Protein AF-E7QX23-F1 (afdb_monomer_lite)

Organism: NCBI:txid797209

Radius of gyration: 11.82 Å; chains: 1; bounding box: 26×20×32 Å

pLDDT: mean 96.98, std 2.88, range [76.25, 98.69]

Foldseek 3Di:
DVLLLVLLVVLVVDQFDPVLVVLSVVLNVLCVVCVVPDLVSVLVSLVSSLVSLVSPPDRPDPSNVVSSVVSNVVSVVVNVVSD

Structure (mmCIF, N/CA/C/O backbone):
data_AF-E7QX23-F1
#
_entry.id   AF-E7QX23-F1
#
loop_
_atom_site.group_PDB
_atom_site.id
_atom_site.type_symbol
_atom_site.label_atom_id
_atom_site.label_alt_id
_atom_site.label_comp_id
_atom_site.label_asym_id
_atom_site.label_entity_id
_atom_site.label_seq_id
_atom_site.pdbx_PDB_ins_code
_atom_site.Cartn_x
_atom_site.Cartn_y
_atom_site.Cartn_z
_atom_site.occupancy
_atom_site.B_iso_or_equiv
_atom_site.auth_seq_id
_atom_site.auth_comp_id
_atom_site.auth_asym_id
_atom_site.auth_atom_id
_atom_site.pdbx_PDB_model_num
ATOM 1 N N . MET A 1 1 ? -8.524 0.527 0.879 1.00 93.94 1 MET A N 1
ATOM 2 C CA . MET A 1 1 ? -7.936 -0.808 1.177 1.00 93.94 1 MET A CA 1
ATOM 3 C C . MET A 1 1 ? -7.972 -1.783 0.004 1.00 93.94 1 MET A C 1
ATOM 5 O O . MET A 1 1 ? -6.906 -2.241 -0.373 1.00 93.94 1 MET A O 1
ATOM 9 N N . ALA A 1 2 ? -9.140 -2.139 -0.552 1.00 96.25 2 ALA A N 1
ATOM 10 C CA . ALA A 1 2 ? -9.195 -3.062 -1.699 1.00 96.25 2 ALA A CA 1
ATOM 11 C C . ALA A 1 2 ? -8.482 -2.478 -2.930 1.00 96.25 2 ALA A C 1
ATOM 13 O O . ALA A 1 2 ? -7.538 -3.080 -3.411 1.00 96.25 2 ALA A O 1
ATOM 14 N N . GLU A 1 3 ? -8.828 -1.247 -3.316 1.00 97.81 3 GLU A N 1
ATOM 15 C CA . GLU A 1 3 ? -8.186 -0.545 -4.438 1.00 97.81 3 GLU A CA 1
ATOM 16 C C . GLU A 1 3 ? -6.662 -0.416 -4.256 1.00 97.81 3 GLU A C 1
ATOM 18 O O . GLU A 1 3 ? -5.901 -0.716 -5.167 1.00 97.81 3 GLU A O 1
ATOM 23 N N . LEU A 1 4 ? -6.200 -0.075 -3.045 1.00 98.06 4 LEU A N 1
ATOM 24 C CA . LEU A 1 4 ? -4.767 -0.033 -2.723 1.00 98.06 4 LEU A CA 1
ATOM 25 C C . LEU A 1 4 ? -4.091 -1.393 -2.956 1.00 98.06 4 LEU A C 1
ATOM 27 O O . LEU A 1 4 ? -3.014 -1.456 -3.540 1.00 98.06 4 LEU A O 1
ATOM 31 N N . TYR A 1 5 ? -4.720 -2.483 -2.508 1.00 98.38 5 TYR A N 1
ATOM 32 C CA . TYR A 1 5 ? -4.202 -3.830 -2.736 1.00 98.38 5 TYR A CA 1
ATOM 33 C C . TYR A 1 5 ? -4.130 -4.159 -4.231 1.00 98.38 5 TYR A C 1
ATOM 35 O O . TYR A 1 5 ? -3.121 -4.699 -4.673 1.00 98.38 5 TYR A O 1
ATOM 43 N N . ASP A 1 6 ? -5.162 -3.802 -4.994 1.00 98.56 6 ASP A N 1
ATOM 44 C CA . ASP A 1 6 ? -5.256 -4.099 -6.424 1.00 98.56 6 ASP A CA 1
ATOM 45 C C . ASP A 1 6 ? -4.166 -3.362 -7.225 1.00 98.56 6 ASP A C 1
ATOM 47 O O . ASP A 1 6 ? -3.532 -3.958 -8.094 1.00 98.56 6 ASP A O 1
ATOM 51 N N . HIS A 1 7 ? -3.871 -2.096 -6.896 1.00 98.56 7 HIS A N 1
ATOM 52 C CA . HIS A 1 7 ? -2.751 -1.371 -7.512 1.00 98.56 7 HIS A CA 1
ATOM 53 C C . HIS A 1 7 ? -1.399 -2.025 -7.204 1.00 98.56 7 HIS A C 1
ATOM 55 O O . HIS A 1 7 ? -0.578 -2.180 -8.105 1.00 98.56 7 HIS A O 1
ATOM 61 N N . LEU A 1 8 ? -1.172 -2.455 -5.960 1.00 98.38 8 LEU A N 1
ATOM 62 C CA . LEU A 1 8 ? 0.062 -3.146 -5.579 1.00 98.38 8 LEU A CA 1
ATOM 63 C C . LEU A 1 8 ? 0.183 -4.511 -6.273 1.00 98.38 8 LEU A C 1
ATOM 65 O O . LEU A 1 8 ? 1.248 -4.844 -6.786 1.00 98.38 8 LEU A O 1
ATOM 69 N N . GLU A 1 9 ? -0.906 -5.277 -6.349 1.00 98.38 9 GLU A N 1
ATOM 70 C CA . GLU A 1 9 ? -0.953 -6.558 -7.060 1.00 98.38 9 GLU A CA 1
ATOM 71 C C . GLU A 1 9 ? -0.681 -6.398 -8.564 1.00 98.38 9 GLU A C 1
ATOM 73 O O . GLU A 1 9 ? 0.060 -7.199 -9.137 1.00 98.38 9 GLU A O 1
ATOM 78 N N . ALA A 1 10 ? -1.207 -5.346 -9.199 1.00 98.38 10 ALA A N 1
ATOM 79 C CA . ALA A 1 10 ? -0.975 -5.077 -10.617 1.00 98.38 10 ALA A CA 1
ATOM 80 C C . ALA A 1 10 ? 0.522 -4.935 -10.944 1.00 98.38 10 ALA A C 1
ATOM 82 O O . ALA A 1 10 ? 0.989 -5.503 -11.935 1.00 98.38 10 ALA A O 1
ATOM 83 N N . THR A 1 11 ? 1.305 -4.291 -10.067 1.00 98.12 11 THR A N 1
ATOM 84 C CA . THR A 1 11 ? 2.760 -4.148 -10.268 1.00 98.12 11 THR A CA 1
ATOM 85 C C . THR A 1 11 ? 3.505 -5.482 -10.353 1.00 98.12 11 THR A C 1
ATOM 87 O O . THR A 1 11 ? 4.526 -5.566 -11.033 1.00 98.12 11 THR A O 1
ATOM 90 N N . ALA A 1 12 ? 2.988 -6.555 -9.742 1.00 95.31 12 ALA A N 1
ATOM 91 C CA . ALA A 1 12 ? 3.629 -7.870 -9.768 1.00 95.31 12 ALA A CA 1
ATOM 92 C C . ALA A 1 12 ? 3.594 -8.537 -11.156 1.00 95.31 12 ALA A C 1
ATOM 94 O O . ALA A 1 12 ? 4.367 -9.461 -11.416 1.00 95.31 12 ALA A O 1
ATOM 95 N N . SER A 1 13 ? 2.708 -8.078 -12.045 1.00 94.81 13 SER A N 1
ATOM 96 C CA . SER A 1 13 ? 2.605 -8.561 -13.429 1.00 94.81 13 SER A CA 1
ATOM 97 C C . SER A 1 13 ? 3.427 -7.730 -14.422 1.00 94.81 13 SER A C 1
ATOM 99 O O . SER A 1 13 ? 3.468 -8.063 -15.607 1.00 94.81 13 SER A O 1
ATOM 101 N N . LEU A 1 14 ? 4.082 -6.664 -13.953 1.00 97.38 14 LEU A N 1
ATOM 102 C CA . LEU A 1 14 ? 4.805 -5.693 -14.772 1.00 97.38 14 LEU A CA 1
ATOM 103 C C . LEU A 1 14 ? 6.328 -5.889 -14.671 1.00 97.38 14 LEU A C 1
ATOM 105 O O . LEU A 1 14 ? 6.823 -6.480 -13.705 1.00 97.38 14 LEU A O 1
ATOM 109 N N . PRO A 1 15 ? 7.106 -5.428 -15.669 1.00 95.06 15 PRO A N 1
ATOM 110 C CA . PRO A 1 15 ? 8.557 -5.596 -15.697 1.00 95.06 15 PRO A CA 1
ATOM 111 C C . PRO A 1 15 ? 9.258 -4.611 -14.747 1.00 95.06 15 PRO A C 1
ATOM 113 O O . PRO A 1 15 ? 9.957 -3.697 -15.173 1.00 95.06 15 PRO A O 1
ATOM 116 N N . VAL A 1 16 ? 9.078 -4.817 -13.445 1.00 96.62 16 VAL A N 1
ATOM 117 C CA . VAL A 1 16 ? 9.662 -3.991 -12.386 1.00 96.62 16 VAL A CA 1
ATOM 118 C C . VAL A 1 16 ? 11.081 -4.454 -12.044 1.00 96.62 16 VAL A C 1
ATOM 120 O O . VAL A 1 16 ? 11.372 -5.652 -11.962 1.00 96.62 16 VAL A O 1
ATOM 123 N N . ALA A 1 17 ? 11.984 -3.500 -11.816 1.00 94.00 17 ALA A N 1
ATOM 124 C CA . ALA A 1 17 ? 13.341 -3.780 -11.363 1.00 94.00 17 ALA A CA 1
ATOM 125 C C . ALA A 1 17 ? 13.362 -4.502 -10.000 1.00 94.00 17 ALA A C 1
ATOM 127 O O . ALA A 1 17 ? 12.588 -4.200 -9.095 1.00 94.00 17 ALA A O 1
ATOM 128 N N . THR A 1 18 ? 14.330 -5.404 -9.805 1.00 93.19 18 THR A N 1
ATOM 129 C CA . THR A 1 18 ? 14.411 -6.293 -8.629 1.00 93.19 18 THR A CA 1
ATOM 130 C C . THR A 1 18 ? 14.287 -5.576 -7.283 1.00 93.19 18 THR A C 1
ATOM 132 O O . THR A 1 18 ? 13.657 -6.098 -6.365 1.00 93.19 18 THR A O 1
ATOM 135 N N . ARG A 1 19 ? 14.915 -4.401 -7.141 1.00 93.94 19 ARG A N 1
ATOM 136 C CA . ARG A 1 19 ? 14.936 -3.661 -5.873 1.00 93.94 19 ARG A CA 1
ATOM 137 C C . ARG A 1 19 ? 13.558 -3.056 -5.542 1.00 93.94 19 ARG A C 1
ATOM 139 O O . ARG A 1 19 ? 13.057 -3.375 -4.469 1.00 93.94 19 ARG A O 1
ATOM 146 N N . PRO A 1 20 ? 12.913 -2.270 -6.424 1.00 96.69 20 PRO A N 1
ATOM 147 C CA . PRO A 1 20 ? 11.512 -1.878 -6.260 1.00 96.69 20 PRO A CA 1
ATOM 148 C C . PRO A 1 20 ? 10.555 -3.050 -6.002 1.00 96.69 20 PRO A C 1
ATOM 150 O O . PRO A 1 20 ? 9.743 -2.963 -5.084 1.00 96.69 20 PRO A O 1
ATOM 153 N N . SER A 1 21 ? 10.694 -4.175 -6.719 1.00 96.69 21 SER A N 1
ATOM 154 C CA . SER A 1 21 ? 9.810 -5.341 -6.544 1.00 96.69 21 SER A CA 1
ATOM 155 C C . SER A 1 21 ? 9.797 -5.886 -5.114 1.00 96.69 21 SER A C 1
ATOM 157 O O . SER A 1 21 ? 8.764 -6.372 -4.656 1.00 96.69 21 SER A O 1
ATOM 159 N N . GLN A 1 22 ? 10.920 -5.801 -4.391 1.00 97.75 22 GLN A N 1
ATOM 160 C CA . GLN A 1 22 ? 10.980 -6.210 -2.987 1.00 97.75 22 GLN A CA 1
ATOM 161 C C . GLN A 1 22 ? 10.052 -5.353 -2.116 1.00 97.75 22 GLN A C 1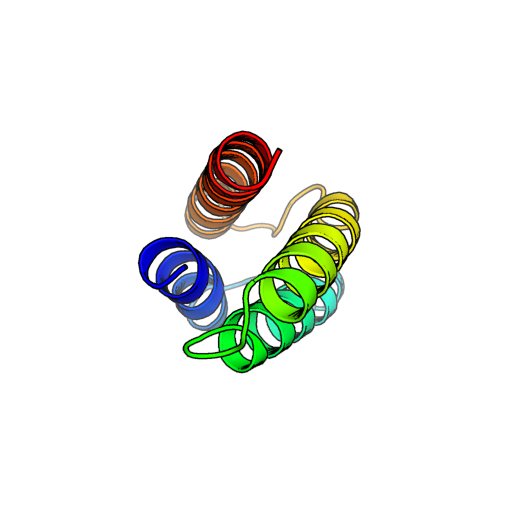
ATOM 163 O O . GLN A 1 22 ? 9.259 -5.897 -1.349 1.00 97.75 22 GLN A O 1
ATOM 168 N N . TYR A 1 23 ? 10.141 -4.028 -2.247 1.00 98.62 23 TYR A N 1
ATOM 169 C CA . TYR A 1 23 ? 9.320 -3.099 -1.471 1.00 98.62 23 TYR A CA 1
ATOM 170 C C . TYR A 1 23 ? 7.839 -3.207 -1.843 1.00 98.62 23 TYR A C 1
ATOM 172 O O . TYR A 1 23 ? 6.993 -3.228 -0.954 1.00 98.62 23 TYR A O 1
ATOM 180 N N . LEU A 1 24 ? 7.521 -3.344 -3.136 1.00 98.50 24 LEU A N 1
ATOM 181 C CA . LEU A 1 24 ? 6.141 -3.478 -3.616 1.00 98.50 24 LEU A CA 1
ATOM 182 C C . LEU A 1 24 ? 5.477 -4.769 -3.131 1.00 98.50 24 LEU A C 1
ATOM 184 O O . LEU A 1 24 ? 4.338 -4.736 -2.670 1.00 98.50 24 LEU A O 1
ATOM 188 N N . GLY A 1 25 ? 6.201 -5.891 -3.157 1.00 98.44 25 GLY A N 1
ATOM 189 C CA . GLY A 1 25 ? 5.692 -7.156 -2.629 1.00 98.44 25 GLY A CA 1
ATOM 190 C C . GLY A 1 25 ? 5.436 -7.101 -1.120 1.00 98.44 25 GLY A C 1
ATOM 191 O O . GLY A 1 25 ? 4.421 -7.610 -0.641 1.00 98.44 25 GLY A O 1
ATOM 192 N N . GLU A 1 26 ? 6.319 -6.450 -0.356 1.00 98.62 26 GLU A N 1
ATOM 193 C CA . GLU A 1 26 ? 6.102 -6.263 1.081 1.00 98.62 26 GLU A CA 1
ATOM 194 C C . GLU A 1 26 ? 4.919 -5.323 1.353 1.00 98.62 26 GLU A C 1
ATOM 196 O O . GLU A 1 26 ? 4.074 -5.636 2.193 1.00 98.62 26 GLU A O 1
ATOM 201 N N . ALA A 1 27 ? 4.799 -4.227 0.595 1.00 98.69 27 ALA A N 1
ATOM 202 C CA . ALA A 1 27 ? 3.674 -3.300 0.685 1.00 98.69 27 ALA A CA 1
ATOM 203 C C . ALA A 1 27 ? 2.343 -4.025 0.416 1.00 98.69 27 ALA A C 1
ATOM 205 O O . ALA A 1 27 ? 1.390 -3.902 1.189 1.00 98.69 27 ALA A O 1
ATOM 206 N N . GLN A 1 28 ? 2.291 -4.854 -0.631 1.00 98.62 28 GLN A N 1
ATOM 207 C CA . GLN A 1 28 ? 1.121 -5.673 -0.952 1.00 98.62 28 GLN A CA 1
ATOM 208 C C . GLN A 1 28 ? 0.754 -6.603 0.212 1.00 98.62 28 GLN A C 1
ATOM 210 O O . GLN A 1 28 ? -0.418 -6.702 0.585 1.00 98.62 28 GLN A O 1
ATOM 215 N N . ALA A 1 29 ? 1.744 -7.272 0.810 1.00 98.44 29 ALA A N 1
ATOM 216 C CA . ALA A 1 29 ? 1.522 -8.187 1.923 1.00 98.44 29 ALA A CA 1
ATOM 217 C C . ALA A 1 29 ? 0.956 -7.466 3.158 1.00 98.44 29 ALA A C 1
ATOM 219 O O . ALA A 1 29 ? -0.028 -7.925 3.740 1.00 98.44 29 ALA A O 1
ATOM 220 N N . VAL A 1 30 ? 1.516 -6.312 3.539 1.00 98.25 30 VAL A N 1
ATOM 221 C CA . VAL A 1 30 ? 1.036 -5.569 4.718 1.00 98.25 30 VAL A CA 1
ATOM 222 C C . VAL A 1 30 ? -0.358 -4.982 4.510 1.00 98.25 30 VAL A C 1
ATOM 224 O O . VAL A 1 30 ? -1.164 -5.001 5.442 1.00 98.25 30 VAL A O 1
ATOM 227 N N . VAL A 1 31 ? -0.677 -4.519 3.297 1.00 98.12 31 VAL A N 1
ATOM 228 C CA . VAL A 1 31 ? -2.026 -4.056 2.937 1.00 98.12 31 VAL A CA 1
ATOM 229 C C . VAL A 1 31 ? -3.008 -5.227 2.938 1.00 98.12 31 VAL A C 1
ATOM 231 O O . VAL A 1 31 ? -4.120 -5.092 3.448 1.00 98.12 31 VAL A O 1
ATOM 234 N N . GLY A 1 32 ? -2.596 -6.391 2.426 1.00 97.88 32 GLY A N 1
ATOM 235 C CA . GLY A 1 32 ? -3.374 -7.628 2.473 1.00 97.88 32 GLY A CA 1
ATOM 236 C C . GLY A 1 32 ? -3.747 -8.026 3.901 1.00 97.88 32 GLY A C 1
ATOM 237 O O . GLY A 1 32 ? -4.920 -8.269 4.178 1.00 97.88 32 GLY A O 1
ATOM 238 N N . ASP A 1 33 ? -2.781 -7.989 4.821 1.00 96.88 33 ASP A N 1
ATOM 239 C CA . ASP A 1 33 ? -2.977 -8.281 6.248 1.00 96.88 33 ASP A CA 1
ATOM 240 C C . ASP A 1 33 ? -3.954 -7.322 6.948 1.00 96.88 33 ASP A C 1
ATOM 242 O O . ASP A 1 33 ? -4.569 -7.680 7.953 1.00 96.88 33 ASP A O 1
ATOM 246 N N . ALA A 1 34 ? -4.091 -6.091 6.452 1.00 96.75 34 ALA A N 1
ATOM 247 C CA . ALA A 1 34 ? -5.015 -5.108 7.007 1.00 96.75 34 ALA A CA 1
ATOM 248 C C . ALA A 1 34 ? -6.459 -5.270 6.507 1.00 96.75 34 ALA A C 1
ATOM 250 O O . ALA A 1 34 ? -7.380 -4.681 7.079 1.00 96.75 34 ALA A O 1
ATOM 251 N N . ARG A 1 35 ? -6.710 -6.077 5.469 1.00 95.25 35 ARG A N 1
ATOM 252 C CA . ARG A 1 35 ? -8.070 -6.316 4.965 1.00 95.25 35 ARG A CA 1
ATOM 253 C C . ARG A 1 35 ? -8.888 -7.086 6.006 1.00 95.25 35 ARG A C 1
ATOM 255 O O . ARG A 1 35 ? -8.649 -8.260 6.260 1.00 95.25 35 ARG A O 1
ATOM 262 N N . GLY A 1 36 ? -9.887 -6.421 6.588 1.00 91.50 36 GLY A N 1
ATOM 263 C CA . GLY A 1 36 ? -10.728 -6.995 7.647 1.00 91.50 36 GLY A CA 1
ATOM 264 C C . GLY A 1 36 ? -10.096 -6.959 9.043 1.00 91.50 36 GLY A C 1
ATOM 265 O O . GLY A 1 36 ? -10.644 -7.549 9.974 1.00 91.50 36 GLY A O 1
ATOM 266 N N . ALA A 1 37 ? -8.963 -6.272 9.199 1.00 96.00 37 ALA A N 1
ATOM 267 C CA . ALA A 1 37 ? -8.351 -6.014 10.493 1.00 96.00 37 ALA A CA 1
ATOM 268 C C . ALA A 1 37 ? -9.088 -4.878 11.240 1.00 96.00 37 ALA A C 1
ATOM 270 O O . ALA A 1 37 ? -9.764 -4.063 10.609 1.00 96.00 37 ALA A O 1
ATOM 271 N N . PRO A 1 38 ? -8.974 -4.795 12.579 1.00 96.94 38 PRO A N 1
ATOM 272 C CA . PRO A 1 38 ? -9.497 -3.657 13.333 1.00 96.94 38 PRO A CA 1
ATOM 273 C C . PRO A 1 38 ? -8.735 -2.366 12.997 1.00 96.94 38 PRO A C 1
ATOM 275 O O . PRO A 1 38 ? -7.555 -2.411 12.653 1.00 96.94 38 PRO A O 1
ATOM 278 N N . GLU A 1 39 ? -9.389 -1.219 13.174 1.00 95.75 39 GLU A N 1
ATOM 279 C CA . GLU A 1 39 ? -8.880 0.112 12.803 1.00 95.75 39 GLU A CA 1
ATOM 280 C C . GLU A 1 39 ? -7.437 0.411 13.267 1.00 95.75 39 GLU A C 1
ATOM 282 O O . GLU A 1 39 ? -6.625 0.764 12.414 1.00 95.75 39 GLU A O 1
ATOM 287 N N . PRO A 1 40 ? -7.018 0.132 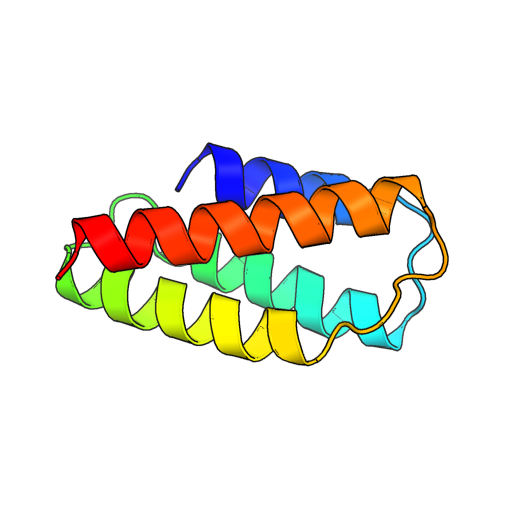14.525 1.00 96.50 40 PRO A N 1
ATOM 288 C CA . PRO A 1 40 ? -5.633 0.387 14.945 1.00 96.50 40 PRO A CA 1
ATOM 289 C C . PRO A 1 40 ? -4.598 -0.470 14.201 1.00 96.50 40 PRO A C 1
ATOM 291 O O . PRO A 1 40 ? -3.434 -0.098 14.053 1.00 96.50 40 PRO A O 1
ATOM 294 N N . ALA A 1 41 ? -4.998 -1.664 13.752 1.00 96.69 41 ALA A N 1
ATOM 295 C CA . ALA A 1 41 ? -4.140 -2.500 12.926 1.00 96.69 41 ALA A CA 1
ATOM 296 C C . ALA A 1 41 ? -4.074 -1.957 11.494 1.00 96.69 41 ALA A C 1
ATOM 298 O O . ALA A 1 41 ? -2.989 -1.949 10.919 1.00 96.69 41 ALA A O 1
ATOM 299 N N . VAL A 1 42 ? -5.192 -1.472 10.943 1.00 97.62 42 VAL A N 1
ATOM 300 C CA . VAL A 1 42 ? -5.227 -0.823 9.623 1.00 97.62 42 VAL A CA 1
ATOM 301 C C . VAL A 1 42 ? -4.311 0.399 9.607 1.00 97.62 42 VAL A C 1
ATOM 303 O O . VAL A 1 42 ? -3.424 0.458 8.762 1.00 97.62 42 VAL A O 1
ATOM 306 N N . GLU A 1 43 ? -4.433 1.302 10.581 1.00 97.56 43 GLU A N 1
ATOM 307 C CA . GLU A 1 43 ? -3.593 2.502 10.709 1.00 97.56 43 GLU A CA 1
ATOM 308 C C . GLU A 1 43 ? -2.095 2.160 10.689 1.00 97.56 43 GLU A C 1
ATOM 310 O O . GLU A 1 43 ? -1.312 2.718 9.909 1.00 97.56 43 GLU A O 1
ATOM 315 N N . LYS A 1 44 ? -1.697 1.164 11.492 1.00 97.94 44 LYS A N 1
ATOM 316 C CA . LYS A 1 44 ? -0.311 0.697 11.548 1.00 97.94 44 LYS A CA 1
ATOM 317 C C . LYS A 1 44 ? 0.166 0.142 10.205 1.00 97.94 44 LYS A C 1
ATOM 319 O O . LYS A 1 44 ? 1.287 0.430 9.792 1.00 97.94 44 LYS A O 1
ATOM 324 N N . ARG A 1 45 ? -0.645 -0.687 9.541 1.00 98.25 45 ARG A N 1
ATOM 325 C CA . ARG A 1 45 ? -0.256 -1.323 8.272 1.00 98.25 45 ARG A CA 1
ATOM 326 C C . ARG A 1 45 ? -0.216 -0.334 7.114 1.00 98.25 45 ARG A C 1
ATOM 328 O O . ARG A 1 45 ? 0.675 -0.449 6.283 1.00 98.25 45 ARG A O 1
ATOM 335 N N . VAL A 1 46 ? -1.119 0.641 7.078 1.00 98.06 46 VAL A N 1
ATOM 336 C CA . VAL A 1 46 ? -1.112 1.702 6.061 1.00 98.06 46 VAL A CA 1
ATOM 337 C C . VAL A 1 46 ? 0.111 2.603 6.238 1.00 98.06 46 VAL A C 1
ATOM 339 O O . VAL A 1 46 ? 0.782 2.904 5.258 1.00 98.06 46 VAL A O 1
ATOM 342 N N . SER A 1 47 ? 0.486 2.937 7.477 1.00 98.12 47 SER A N 1
ATOM 343 C CA . SER A 1 47 ? 1.733 3.673 7.749 1.00 98.12 47 SER A CA 1
ATOM 344 C C . SER A 1 47 ? 2.986 2.889 7.335 1.00 98.12 47 SER A C 1
ATOM 346 O O . SER A 1 47 ? 3.946 3.466 6.838 1.00 98.12 47 SER A O 1
ATOM 348 N N . GLN A 1 48 ? 2.986 1.564 7.506 1.00 98.56 48 GLN A N 1
ATOM 349 C CA . GLN A 1 48 ? 4.083 0.720 7.026 1.00 98.56 48 GLN A CA 1
ATOM 350 C C . GLN A 1 48 ? 4.123 0.650 5.490 1.00 98.56 48 GLN A C 1
ATOM 352 O O . GLN A 1 48 ? 5.202 0.658 4.905 1.00 98.56 48 GLN A O 1
ATOM 357 N N . ALA A 1 49 ? 2.963 0.588 4.830 1.00 98.50 49 ALA A N 1
ATOM 358 C CA . ALA A 1 49 ? 2.884 0.629 3.372 1.00 98.50 49 ALA A CA 1
ATOM 359 C C . ALA A 1 49 ? 3.425 1.958 2.817 1.00 98.50 49 ALA A C 1
ATOM 361 O O . ALA A 1 49 ? 4.192 1.929 1.860 1.00 98.50 49 ALA A O 1
ATOM 362 N N . ASP A 1 50 ? 3.095 3.089 3.450 1.00 98.62 50 ASP A N 1
ATOM 363 C CA . ASP A 1 50 ? 3.652 4.412 3.129 1.00 98.62 50 ASP A CA 1
ATOM 364 C C . ASP A 1 50 ? 5.189 4.404 3.149 1.00 98.62 50 ASP A C 1
ATOM 366 O O . ASP A 1 50 ? 5.851 4.752 2.168 1.00 98.62 50 ASP A O 1
ATOM 370 N N . GLU A 1 51 ? 5.768 3.908 4.247 1.00 98.62 51 GLU A N 1
ATOM 371 C CA . GLU A 1 51 ? 7.218 3.797 4.400 1.00 98.62 51 GLU A CA 1
ATOM 372 C C . GLU A 1 51 ? 7.832 2.935 3.289 1.00 98.62 51 GLU A C 1
ATOM 374 O O . GLU A 1 51 ? 8.809 3.340 2.658 1.00 98.62 51 GLU A O 1
ATOM 379 N N . LEU A 1 52 ? 7.255 1.771 2.991 1.00 98.69 52 LEU A N 1
ATOM 380 C CA . LEU A 1 52 ? 7.744 0.884 1.932 1.00 98.69 52 LEU A CA 1
ATOM 381 C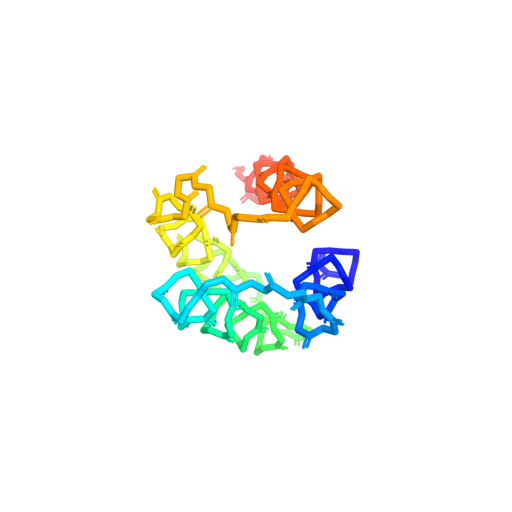 C . LEU A 1 52 ? 7.678 1.551 0.552 1.00 98.69 52 LEU A C 1
ATOM 383 O O . LEU A 1 52 ? 8.656 1.510 -0.194 1.00 98.69 52 LEU A O 1
ATOM 387 N N . LEU A 1 53 ? 6.568 2.219 0.234 1.00 98.44 53 LEU A N 1
ATOM 388 C CA . LEU A 1 53 ? 6.389 2.925 -1.034 1.00 98.44 53 LEU A CA 1
ATOM 389 C C . LEU A 1 53 ? 7.331 4.121 -1.182 1.00 98.44 53 LEU A C 1
ATOM 391 O O . LEU A 1 53 ? 7.722 4.442 -2.304 1.00 98.44 53 LEU A O 1
ATOM 395 N N . SER A 1 54 ? 7.757 4.755 -0.089 1.00 98.06 54 SER A N 1
ATOM 396 C CA . SER A 1 54 ? 8.738 5.850 -0.137 1.00 98.06 54 SER A CA 1
ATOM 397 C C . SER A 1 54 ? 10.122 5.413 -0.645 1.00 98.06 54 SER A C 1
ATOM 399 O O . SER A 1 54 ? 10.882 6.237 -1.147 1.00 98.06 54 SER A O 1
ATOM 401 N N . HIS A 1 55 ? 10.439 4.114 -0.582 1.00 98.12 55 HIS A N 1
ATOM 402 C CA . HIS A 1 55 ? 11.695 3.551 -1.090 1.00 98.12 55 HIS A CA 1
ATOM 403 C C . HIS A 1 55 ? 11.667 3.235 -2.598 1.00 98.12 55 HIS A C 1
ATOM 405 O O . HIS A 1 55 ? 12.690 2.830 -3.160 1.00 98.12 55 HIS A O 1
ATOM 411 N N . VAL A 1 56 ? 10.510 3.379 -3.253 1.00 97.81 56 VAL A N 1
ATOM 412 C CA . VAL A 1 56 ? 10.318 3.084 -4.680 1.00 97.81 56 VAL A CA 1
ATOM 413 C C . VAL A 1 56 ? 10.399 4.378 -5.486 1.00 97.81 56 VAL A C 1
ATOM 415 O O . VAL A 1 56 ? 9.398 5.042 -5.693 1.00 97.81 56 VAL A O 1
ATOM 418 N N . GLU A 1 57 ? 11.585 4.781 -5.930 1.00 93.94 57 GLU A N 1
ATOM 419 C CA . GLU A 1 57 ? 11.727 6.017 -6.723 1.00 93.94 57 GLU A CA 1
ATOM 420 C C . GLU A 1 57 ? 11.149 5.854 -8.139 1.00 93.94 57 GLU A C 1
ATOM 422 O O . GLU A 1 57 ? 10.243 6.588 -8.517 1.00 93.94 57 GLU A O 1
ATOM 427 N N . GLU A 1 58 ? 11.622 4.844 -8.870 1.00 94.38 58 GLU A N 1
ATOM 428 C CA . GLU A 1 58 ? 11.131 4.423 -10.187 1.00 94.38 58 GLU A CA 1
ATOM 429 C C . GLU A 1 58 ? 11.172 2.893 -10.260 1.00 94.38 58 GLU A C 1
ATOM 431 O O . GLU A 1 58 ? 12.039 2.237 -9.666 1.00 94.38 58 GLU A O 1
ATOM 436 N N . THR A 1 59 ? 10.250 2.308 -11.013 1.00 97.00 59 THR A N 1
ATOM 437 C CA . THR A 1 59 ? 10.153 0.858 -11.214 1.00 97.00 59 THR A CA 1
ATOM 438 C C . THR A 1 59 ? 10.864 0.387 -12.482 1.00 97.00 59 THR A C 1
ATOM 440 O O . THR A 1 59 ? 11.200 -0.797 -12.588 1.00 97.00 59 THR A O 1
ATOM 443 N N . GLY A 1 60 ? 11.121 1.303 -13.423 1.00 96.25 60 GLY A N 1
ATOM 444 C CA . GLY A 1 60 ? 11.589 1.000 -14.776 1.00 96.25 60 GLY A CA 1
ATOM 445 C C . GLY A 1 60 ? 10.461 0.653 -15.757 1.00 96.25 60 GLY A C 1
ATOM 446 O O . GLY A 1 60 ? 10.745 0.215 -16.872 1.00 96.25 60 GLY A O 1
ATOM 447 N N . SER A 1 61 ? 9.200 0.838 -15.356 1.00 97.75 61 SER A N 1
ATOM 448 C CA . SER A 1 61 ? 8.008 0.622 -16.172 1.00 97.75 61 SER A CA 1
ATOM 449 C C . SER A 1 61 ? 7.009 1.742 -15.897 1.00 97.75 61 SER A 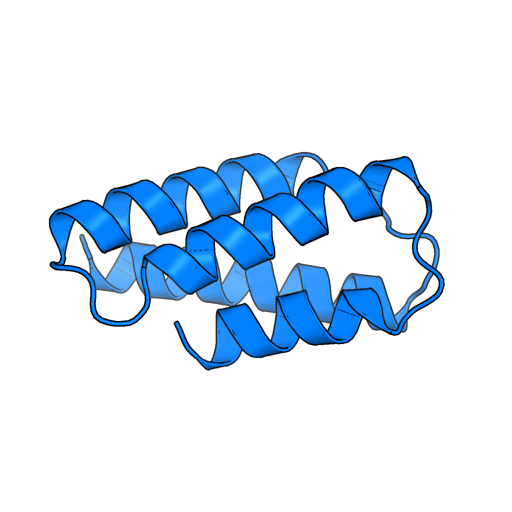C 1
ATOM 451 O O . SER A 1 61 ? 6.465 1.809 -14.805 1.00 97.75 61 SER A O 1
ATOM 453 N N . GLU A 1 62 ? 6.715 2.560 -16.912 1.00 97.69 62 GLU A N 1
ATOM 454 C CA . GLU A 1 62 ? 5.779 3.693 -16.788 1.00 97.69 62 GLU A CA 1
ATOM 455 C C . GLU A 1 62 ? 4.418 3.248 -16.220 1.00 97.69 62 GLU A C 1
ATOM 457 O O . GLU A 1 62 ? 3.909 3.846 -15.283 1.00 97.69 62 GLU A O 1
ATOM 462 N N . GLU A 1 63 ? 3.885 2.121 -16.702 1.00 98.31 63 GLU A N 1
ATOM 463 C CA . GLU A 1 63 ? 2.638 1.536 -16.188 1.00 98.31 63 GLU A CA 1
ATOM 464 C C . GLU A 1 63 ? 2.733 1.146 -14.700 1.00 98.31 63 GLU A C 1
ATOM 466 O O . GLU A 1 63 ? 1.803 1.372 -13.930 1.00 98.31 63 GLU A O 1
ATOM 471 N N . ALA A 1 64 ? 3.862 0.584 -14.254 1.00 98.19 64 ALA A N 1
ATOM 472 C CA . ALA A 1 64 ? 4.034 0.243 -12.844 1.00 98.19 64 ALA A CA 1
ATOM 473 C C . ALA A 1 64 ? 4.214 1.498 -11.981 1.00 98.19 64 ALA A C 1
ATOM 475 O O . ALA A 1 64 ? 3.707 1.527 -10.861 1.00 98.19 64 ALA A O 1
ATOM 476 N N . ASP A 1 65 ? 4.875 2.531 -12.503 1.00 98.56 65 ASP A N 1
ATOM 477 C CA . ASP A 1 65 ? 5.013 3.822 -11.830 1.00 98.56 65 ASP A CA 1
ATOM 478 C C . ASP A 1 65 ? 3.639 4.482 -11.619 1.00 98.56 65 ASP A C 1
ATOM 480 O O . ASP A 1 65 ? 3.352 4.918 -10.506 1.00 98.56 65 ASP A O 1
ATOM 484 N N . GLU A 1 66 ? 2.734 4.428 -12.603 1.00 98.50 66 GLU A N 1
ATOM 485 C CA . GLU A 1 66 ? 1.343 4.891 -12.452 1.00 98.50 66 GLU A CA 1
ATOM 486 C C . GLU A 1 66 ? 0.598 4.145 -11.329 1.00 98.50 66 GLU A C 1
ATOM 488 O O . GLU A 1 66 ? -0.090 4.752 -10.502 1.00 98.50 66 GLU A O 1
ATOM 493 N N . HIS A 1 67 ? 0.753 2.818 -11.248 1.00 98.62 67 HIS A N 1
ATOM 494 C CA . HIS A 1 67 ? 0.169 2.038 -10.154 1.00 98.62 67 HIS A CA 1
ATOM 495 C C . HIS A 1 67 ? 0.758 2.418 -8.786 1.00 98.62 67 HIS A C 1
ATOM 497 O O . HIS A 1 67 ? 0.01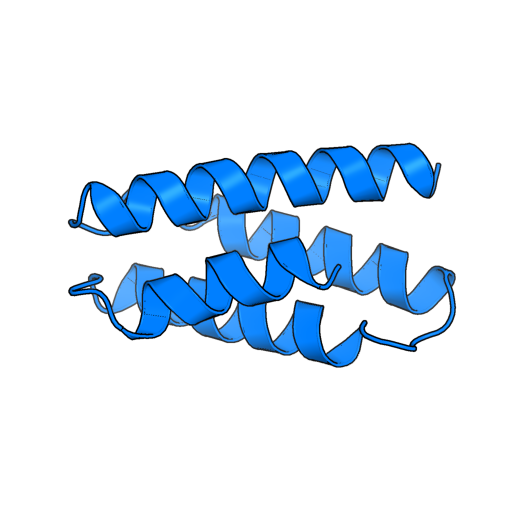6 2.473 -7.804 1.00 98.62 67 HIS A O 1
ATOM 503 N N . VAL A 1 68 ? 2.064 2.692 -8.709 1.00 98.62 68 VAL A N 1
ATOM 504 C CA . VAL A 1 68 ? 2.740 3.116 -7.473 1.00 98.62 68 VAL A CA 1
ATOM 505 C C . VAL A 1 68 ? 2.293 4.508 -7.038 1.00 98.62 68 VAL A C 1
ATOM 507 O O . VAL A 1 68 ? 2.020 4.713 -5.855 1.00 98.62 68 VAL A O 1
ATOM 510 N N . GLU A 1 69 ? 2.181 5.456 -7.966 1.00 98.56 69 GLU A N 1
ATOM 511 C CA . GLU A 1 69 ? 1.648 6.792 -7.692 1.00 98.56 69 GLU A CA 1
ATOM 512 C C . GLU A 1 69 ? 0.224 6.705 -7.149 1.00 98.56 69 GLU A C 1
ATOM 514 O O . GLU A 1 69 ? -0.064 7.233 -6.073 1.00 98.56 69 GLU A O 1
ATOM 519 N N . ARG A 1 70 ? -0.643 5.934 -7.813 1.00 98.69 70 ARG A N 1
ATOM 520 C CA . ARG A 1 70 ? -2.021 5.756 -7.357 1.00 98.69 70 ARG A CA 1
ATOM 521 C C . ARG A 1 70 ? -2.105 5.060 -5.996 1.00 98.69 70 ARG A C 1
ATOM 523 O O . ARG A 1 70 ? -2.951 5.409 -5.173 1.00 98.69 70 ARG A O 1
ATOM 530 N N . ALA A 1 71 ? -1.212 4.110 -5.718 1.00 98.62 71 ALA A N 1
ATOM 531 C CA . ALA A 1 71 ? -1.110 3.478 -4.406 1.00 98.62 71 ALA A CA 1
ATOM 532 C C . ALA A 1 71 ? -0.727 4.482 -3.302 1.00 98.62 71 ALA A C 1
ATOM 534 O O . ALA A 1 71 ? -1.292 4.418 -2.212 1.00 98.62 71 ALA A O 1
ATOM 535 N N . ARG A 1 72 ? 0.184 5.427 -3.571 1.00 98.69 72 ARG A N 1
ATOM 536 C CA . ARG A 1 72 ? 0.562 6.482 -2.611 1.00 98.69 72 ARG A CA 1
ATOM 537 C C . ARG A 1 72 ? -0.603 7.409 -2.285 1.00 98.69 72 ARG A C 1
ATOM 539 O O . ARG A 1 72 ? -0.871 7.644 -1.113 1.00 98.69 72 ARG A O 1
ATOM 546 N N . GLU A 1 73 ? -1.339 7.858 -3.299 1.00 98.62 73 GLU A N 1
ATOM 547 C CA . GLU A 1 73 ? -2.540 8.682 -3.095 1.00 98.62 73 GLU A CA 1
ATOM 548 C C . GLU A 1 73 ? -3.563 7.973 -2.200 1.00 98.62 73 GLU A C 1
ATOM 550 O O . GLU A 1 73 ? -4.079 8.548 -1.247 1.00 98.62 73 GLU A O 1
ATOM 555 N N . LEU A 1 74 ? -3.807 6.684 -2.456 1.00 98.56 74 LEU A N 1
ATOM 556 C CA . LEU A 1 74 ? -4.737 5.885 -1.660 1.00 98.56 74 LEU A CA 1
ATOM 557 C C . LEU A 1 74 ? -4.262 5.685 -0.217 1.00 98.56 74 LEU A C 1
ATOM 559 O O . LEU A 1 74 ? -5.089 5.601 0.688 1.00 98.56 74 LEU A O 1
ATOM 563 N N . VAL A 1 75 ? -2.952 5.573 0.015 1.00 98.44 75 VAL A N 1
ATOM 564 C CA . VAL A 1 75 ? -2.385 5.534 1.370 1.00 98.44 75 VAL A CA 1
ATOM 565 C C . VAL A 1 75 ? -2.692 6.833 2.111 1.00 98.44 75 VAL A C 1
ATOM 567 O O . VAL A 1 75 ? -3.164 6.772 3.248 1.00 98.44 75 VAL A O 1
ATOM 570 N N . ASP A 1 76 ? -2.474 7.984 1.478 1.00 98.12 76 ASP A N 1
ATOM 571 C CA . ASP A 1 76 ? -2.742 9.294 2.077 1.00 98.12 76 ASP A CA 1
ATOM 572 C C . ASP A 1 76 ? -4.234 9.502 2.362 1.00 98.12 76 ASP A C 1
ATOM 574 O O . ASP A 1 76 ? -4.594 9.910 3.471 1.00 98.12 76 ASP A O 1
ATOM 578 N N . ASP A 1 77 ? -5.103 9.140 1.414 1.00 98.19 77 ASP A N 1
ATOM 579 C CA . ASP A 1 77 ? -6.557 9.192 1.581 1.00 98.19 77 ASP A CA 1
ATOM 580 C C . ASP A 1 77 ? -6.995 8.359 2.795 1.00 98.19 77 ASP A C 1
ATOM 582 O O . ASP A 1 77 ? -7.655 8.867 3.703 1.00 98.19 77 ASP A O 1
ATOM 586 N N . ILE A 1 78 ? -6.554 7.097 2.874 1.00 96.88 78 ILE A N 1
ATOM 587 C CA . ILE A 1 78 ? -6.909 6.197 3.981 1.00 96.88 78 ILE A CA 1
ATOM 588 C C . ILE A 1 78 ? -6.387 6.739 5.317 1.00 96.88 78 ILE A C 1
ATOM 590 O O . ILE A 1 78 ? -7.088 6.677 6.323 1.00 96.88 78 ILE A O 1
ATOM 594 N N . ARG A 1 79 ? -5.166 7.284 5.365 1.00 95.62 79 ARG A N 1
ATOM 595 C CA . ARG A 1 79 ? -4.627 7.884 6.598 1.00 95.62 79 ARG A CA 1
ATOM 596 C C . ARG A 1 79 ? -5.438 9.092 7.040 1.00 95.62 79 ARG A C 1
ATOM 598 O O . ARG A 1 79 ? -5.641 9.259 8.238 1.00 95.62 79 ARG A O 1
ATOM 605 N N . SER A 1 80 ? -5.909 9.907 6.098 1.00 95.81 80 SER A N 1
ATOM 606 C CA . SER A 1 80 ? -6.774 11.046 6.405 1.00 95.81 80 SER A CA 1
ATOM 607 C C . SER A 1 80 ? -8.143 10.620 6.938 1.00 95.81 80 SER A C 1
ATOM 609 O O . SER A 1 80 ? -8.740 11.375 7.698 1.00 95.81 80 SER A O 1
ATOM 611 N N . GLU A 1 81 ? -8.656 9.455 6.541 1.00 95.00 81 GLU A N 1
ATOM 612 C CA . GLU A 1 81 ? -9.927 8.908 7.042 1.00 95.00 81 GLU A CA 1
ATOM 613 C C . GLU A 1 81 ? -9.810 8.301 8.450 1.00 95.00 81 GLU A C 1
ATOM 615 O O . GLU A 1 81 ? -10.812 8.197 9.156 1.00 95.00 81 GLU A O 1
ATOM 620 N N . LEU A 1 82 ? -8.602 7.886 8.846 1.00 90.19 82 LEU A N 1
ATOM 621 C CA . LEU A 1 82 ? -8.305 7.264 10.143 1.00 90.19 82 LEU A CA 1
ATOM 622 C C . LEU A 1 82 ? -7.907 8.273 11.240 1.00 90.19 82 LEU A C 1
ATOM 624 O O . LEU A 1 82 ? -7.752 7.870 12.392 1.00 90.19 82 LEU A O 1
ATOM 628 N N . ALA A 1 83 ? -7.699 9.546 10.886 1.00 76.25 83 ALA A N 1
ATOM 629 C CA . ALA A 1 83 ? -7.275 10.625 11.789 1.00 76.25 83 ALA A CA 1
ATOM 630 C C . ALA A 1 83 ? -8.456 11.322 12.489 1.00 76.25 83 ALA A C 1
ATOM 632 O O . ALA A 1 83 ? -8.299 11.677 13.683 1.00 76.25 83 ALA A O 1
#

Sequence (83 aa)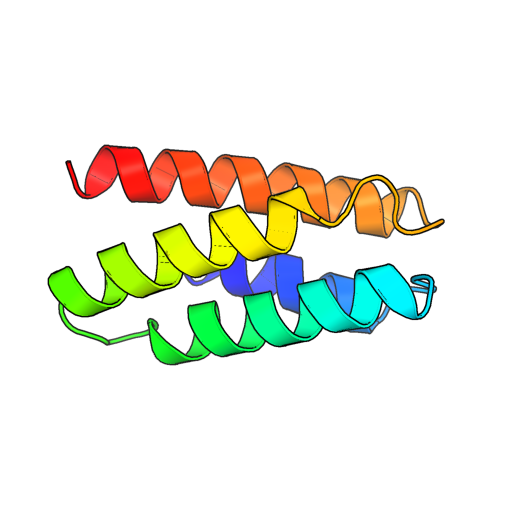:
MAELYDHLEATASLPVATRPSQYLGEAQAVVGDARGAPEPAVEKRVSQADELLSHVEETGSEEADEHVERARELVDDIRSELA

InterPro domains:
  IPR058465 Domain of unknown function DUF8152 [PF26479] (2-80)

Secondary structure (DSSP, 8-state):
-HHHHHHHHHHTTS---HHHHHHHHHHHHHHHHHTT--HHHHHHHHHHHHHHHHT-S--S-HHHHHHHHHHHHHHHHHHHH--